Protein AF-A0A4Q3HE03-F1 (afdb_monomer)

Foldseek 3Di:
DP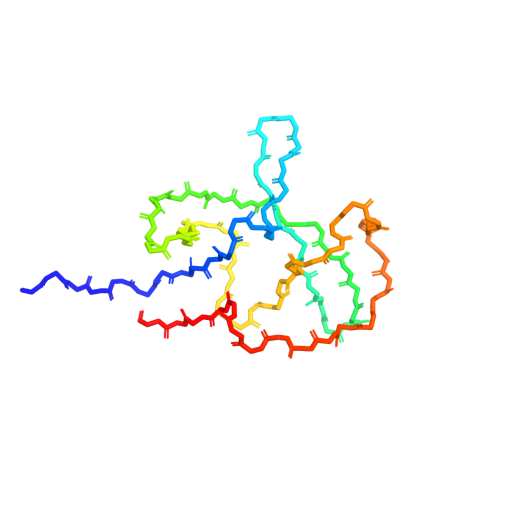PPDFWWWFAPLQWDDDPPWIWGWWQDPQQFTAIWTFDWDDDDPNITTTPDGDDPPTHTDRPDPVVDDGGDRDDDDDDPPGTDGD

Radius of gyration: 12.87 Å; Cα contacts (8 Å, |Δi|>4): 149; chains: 1; bounding box: 28×22×41 Å

Sequence (86 aa):
QPKAEPKILVSERAVGTDQDKKFVFVVDAEIKVVYRPIQLGAMAEGQRVVESGLKAGDKIVVNGLQRIRPGAIVAPELEEKVAAVK

Mean predicted aligned error: 7.4 Å

Secondary structure (DSSP, 8-state):
-------EEEEGGG-EEETTEEEEEEE-TTSBEEEEE-EEEEEETTEEEEEES--TT-EE--S-TTT--TT-B------TTS----

Nearest PDB structures (foldseek):
  5ng5-assembly1_B  TM=9.332E-01  e=4.592E-04  Escherichia coli
  2v4d-assembly1_E  TM=9.200E-01  e=8.531E-04  Pseudomonas aeruginosa
  5o66-assembly1_F  TM=8.893E-01  e=5.140E-04  Escherichia coli O157:H7
  4dnr-assembly1_C  TM=8.995E-01  e=2.783E-03  Escherichia coli K-12
  6vej-assembly1_P  TM=7.641E-01  e=1.774E-03  Pseudomonas aeruginosa

Structure (mmCIF, N/CA/C/O backbone):
data_AF-A0A4Q3HE03-F1
#
_entry.id   AF-A0A4Q3HE03-F1
#
loop_
_atom_site.group_PDB
_atom_site.id
_atom_site.type_symbol
_atom_site.label_atom_id
_atom_site.label_alt_id
_atom_site.label_comp_id
_atom_site.label_asym_id
_atom_site.label_entity_id
_atom_site.label_seq_id
_atom_site.pdbx_PDB_ins_code
_atom_site.Cartn_x
_atom_site.Cartn_y
_atom_site.Cartn_z
_atom_site.occupancy
_atom_site.B_iso_or_equiv
_atom_site.auth_seq_id
_atom_site.auth_comp_id
_atom_site.auth_asym_id
_atom_site.auth_atom_id
_atom_site.pdbx_PDB_model_num
ATOM 1 N N . GLN A 1 1 ? -10.008 -11.214 27.268 1.00 44.00 1 GLN A N 1
ATOM 2 C CA . GLN A 1 1 ? -8.950 -10.497 26.525 1.00 44.00 1 GLN A CA 1
ATOM 3 C C . GLN A 1 1 ? -9.453 -10.319 25.101 1.00 44.00 1 GLN A C 1
ATOM 5 O O . GLN A 1 1 ? -9.898 -11.322 24.548 1.00 44.00 1 GLN A O 1
ATOM 10 N N . PRO A 1 2 ? -9.485 -9.109 24.520 1.00 49.03 2 PRO A N 1
ATOM 11 C CA . PRO A 1 2 ? -9.804 -8.985 23.105 1.00 49.03 2 PRO A CA 1
ATOM 12 C C . PRO A 1 2 ? -8.669 -9.660 22.330 1.00 49.03 2 PRO A C 1
ATOM 14 O O . PRO A 1 2 ? -7.503 -9.315 22.507 1.00 49.03 2 PRO A O 1
ATOM 17 N N . LYS A 1 3 ? -8.995 -10.695 21.554 1.00 46.91 3 LYS A N 1
ATOM 18 C CA . LYS A 1 3 ? -8.039 -11.339 20.652 1.00 46.91 3 LYS A CA 1
ATOM 19 C C . LYS A 1 3 ? -7.591 -10.269 19.660 1.00 46.91 3 LYS A C 1
ATOM 21 O O . LYS A 1 3 ? -8.430 -9.736 18.939 1.00 46.91 3 LYS A O 1
ATOM 26 N N . ALA A 1 4 ? -6.303 -9.937 19.656 1.00 56.84 4 ALA A N 1
ATOM 27 C CA . ALA A 1 4 ? -5.713 -9.182 18.565 1.00 56.84 4 ALA A CA 1
ATOM 28 C C . ALA A 1 4 ? -5.862 -10.045 17.308 1.00 56.84 4 ALA A C 1
ATOM 30 O O . ALA A 1 4 ? -5.178 -11.053 17.141 1.00 56.84 4 ALA A O 1
ATOM 31 N N . GLU A 1 5 ? -6.858 -9.736 16.484 1.00 60.84 5 GLU A N 1
ATOM 32 C CA . GLU A 1 5 ? -6.899 -10.268 15.131 1.00 60.84 5 GLU A CA 1
ATOM 33 C C . GLU A 1 5 ? -5.684 -9.693 14.398 1.00 60.84 5 GLU A C 1
ATOM 35 O O . GLU A 1 5 ? -5.436 -8.492 14.532 1.00 60.84 5 GLU A O 1
ATOM 40 N N . PRO A 1 6 ? -4.911 -10.501 13.659 1.00 66.44 6 PRO A N 1
ATOM 41 C CA . PRO A 1 6 ? -3.764 -9.993 12.924 1.00 66.44 6 PRO A CA 1
ATOM 42 C C . PRO A 1 6 ? -4.270 -9.012 11.866 1.00 66.44 6 PRO A C 1
ATOM 44 O O . PRO A 1 6 ? -4.873 -9.410 10.867 1.00 66.44 6 PRO A O 1
ATOM 47 N N . LYS A 1 7 ? -4.064 -7.716 12.106 1.00 78.25 7 LYS A N 1
ATOM 48 C CA . LYS A 1 7 ? -4.447 -6.647 11.183 1.00 78.25 7 LYS A CA 1
ATOM 49 C C . LYS A 1 7 ? -3.202 -6.084 10.525 1.00 78.25 7 LYS A C 1
ATOM 51 O O . LYS A 1 7 ? -2.195 -5.839 11.182 1.00 78.25 7 LYS A O 1
ATOM 56 N N . ILE A 1 8 ? -3.278 -5.871 9.216 1.00 88.38 8 ILE A N 1
ATOM 57 C CA . ILE A 1 8 ? -2.194 -5.234 8.474 1.00 88.38 8 ILE A CA 1
ATOM 58 C C . ILE A 1 8 ? -2.282 -3.737 8.746 1.00 88.38 8 ILE A C 1
ATOM 60 O O . ILE A 1 8 ? -3.302 -3.107 8.468 1.00 88.38 8 ILE A O 1
ATOM 64 N N . LEU A 1 9 ? -1.216 -3.179 9.305 1.00 89.75 9 LEU A N 1
ATOM 65 C CA . LEU A 1 9 ? -1.067 -1.747 9.510 1.00 89.75 9 LEU A CA 1
ATOM 66 C C . LEU A 1 9 ? -0.198 -1.179 8.394 1.00 89.75 9 LEU A C 1
ATOM 68 O O . LEU A 1 9 ? 0.856 -1.731 8.081 1.00 89.75 9 LEU A O 1
ATOM 72 N N . VAL A 1 10 ? -0.639 -0.073 7.804 1.00 90.44 10 VAL A N 1
ATOM 73 C CA . VAL A 1 10 ? 0.117 0.651 6.779 1.00 90.44 10 VAL A CA 1
ATOM 74 C C . VAL A 1 10 ? 0.296 2.106 7.178 1.00 90.44 10 VAL A C 1
ATOM 76 O O . VAL A 1 10 ? -0.565 2.705 7.823 1.00 90.44 10 VAL A O 1
ATOM 79 N N . SER A 1 11 ? 1.416 2.702 6.777 1.00 90.06 11 SER A N 1
ATOM 80 C CA . SER A 1 11 ? 1.594 4.151 6.891 1.00 90.06 11 SER A CA 1
ATOM 81 C C . SER A 1 11 ? 0.567 4.871 6.023 1.00 90.06 11 SER A C 1
ATOM 83 O O . SER A 1 11 ? 0.393 4.522 4.855 1.00 90.06 11 SER A O 1
ATOM 85 N N . GLU A 1 12 ? -0.058 5.928 6.543 1.00 88.44 12 GLU A N 1
ATOM 86 C CA . GLU A 1 12 ? -0.944 6.776 5.735 1.00 88.44 12 GLU A CA 1
ATOM 87 C C . GLU A 1 12 ? -0.241 7.370 4.512 1.00 88.44 12 GLU A C 1
ATOM 89 O O . GLU A 1 12 ? -0.876 7.597 3.488 1.00 88.44 12 GLU A O 1
ATOM 94 N N . ARG A 1 13 ? 1.083 7.557 4.573 1.00 89.44 13 ARG A N 1
ATOM 95 C CA . ARG A 1 13 ? 1.876 8.059 3.439 1.00 89.44 13 ARG A CA 1
ATOM 96 C C . ARG A 1 13 ? 1.908 7.100 2.252 1.00 89.44 13 ARG A C 1
ATOM 98 O O . ARG A 1 13 ? 2.153 7.547 1.140 1.00 89.44 13 ARG A O 1
ATOM 105 N N . ALA A 1 14 ? 1.668 5.810 2.489 1.00 91.12 14 ALA A N 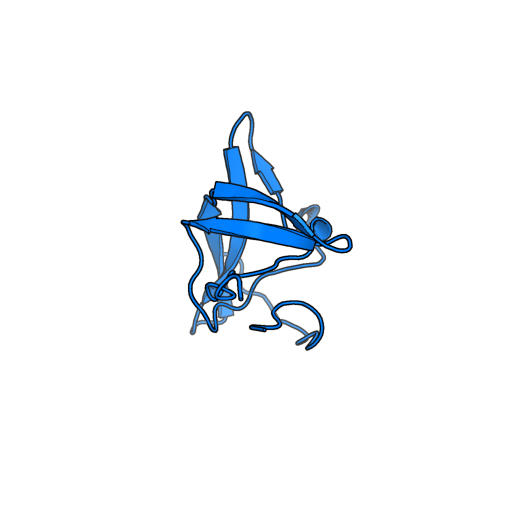1
ATOM 106 C CA . ALA A 1 14 ? 1.588 4.792 1.446 1.00 91.12 14 ALA A 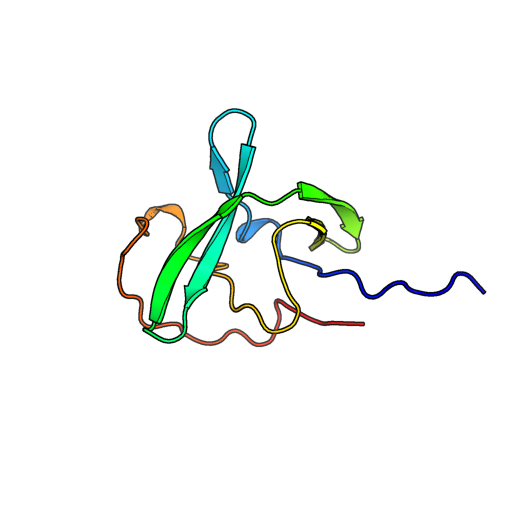CA 1
ATOM 107 C C . ALA A 1 14 ? 0.217 4.764 0.753 1.00 91.12 14 ALA A C 1
ATOM 109 O O . ALA A 1 14 ? 0.076 4.165 -0.313 1.00 91.12 14 ALA A O 1
ATOM 110 N N . VAL A 1 15 ? -0.796 5.391 1.359 1.00 92.50 15 VAL A N 1
ATOM 111 C CA . VAL A 1 15 ? -2.176 5.358 0.881 1.00 92.50 15 VAL A CA 1
ATOM 112 C C . VAL A 1 15 ? -2.391 6.457 -0.154 1.00 92.50 15 VAL A C 1
ATOM 114 O O . VAL A 1 15 ? -2.417 7.648 0.150 1.00 92.50 15 VAL A O 1
ATOM 117 N N . GLY A 1 16 ? -2.613 6.039 -1.393 1.00 91.94 16 GLY A N 1
ATOM 118 C CA . GLY A 1 16 ? -3.147 6.881 -2.447 1.00 91.94 16 GLY A CA 1
ATOM 119 C C . GLY A 1 16 ? -4.666 7.013 -2.346 1.00 91.94 16 GLY A C 1
ATOM 120 O O . GLY A 1 16 ? -5.372 6.124 -1.864 1.00 91.94 16 GLY A O 1
ATOM 121 N N . THR A 1 17 ? -5.178 8.142 -2.827 1.00 92.12 17 THR A N 1
ATOM 122 C CA . THR A 1 17 ? -6.611 8.336 -3.063 1.00 92.12 17 THR A CA 1
ATOM 123 C C . THR A 1 17 ? -6.819 8.564 -4.548 1.00 92.12 17 THR A C 1
ATOM 125 O O . THR A 1 17 ? -6.214 9.470 -5.116 1.00 92.12 17 THR A O 1
ATOM 128 N N . ASP A 1 18 ? -7.649 7.734 -5.160 1.00 90.88 18 ASP A N 1
ATOM 129 C CA . ASP A 1 18 ? -8.094 7.883 -6.538 1.00 90.88 18 ASP A CA 1
ATOM 130 C C . ASP A 1 18 ? -9.607 8.072 -6.514 1.00 90.88 18 ASP A C 1
ATOM 132 O O . ASP A 1 18 ? -10.347 7.129 -6.237 1.00 90.88 18 ASP A O 1
ATOM 136 N N . GLN A 1 19 ? -10.045 9.314 -6.719 1.00 90.62 19 GLN A N 1
ATOM 137 C CA . GLN A 1 19 ? -11.439 9.726 -6.547 1.00 90.62 19 GLN A CA 1
ATOM 138 C C . GLN A 1 19 ? -11.970 9.348 -5.150 1.00 90.62 19 GLN A C 1
ATOM 140 O O . GLN A 1 19 ? -11.540 9.910 -4.143 1.00 90.62 19 GLN A O 1
ATOM 145 N N . ASP A 1 20 ? -12.893 8.395 -5.079 1.00 90.69 20 ASP A N 1
ATOM 146 C CA . ASP A 1 20 ? -13.500 7.859 -3.864 1.00 90.69 20 ASP A CA 1
ATOM 147 C C . ASP A 1 20 ? -12.763 6.627 -3.307 1.00 90.69 20 ASP A C 1
ATOM 149 O O . ASP A 1 20 ? -13.009 6.211 -2.173 1.00 90.69 20 ASP A O 1
ATOM 153 N N . LYS A 1 21 ? -11.822 6.054 -4.063 1.00 92.19 21 LYS A N 1
ATOM 154 C CA . LYS A 1 21 ? -11.130 4.810 -3.718 1.00 92.19 21 LYS A CA 1
ATOM 155 C C . LYS A 1 21 ? -9.805 5.065 -3.023 1.00 92.19 21 LYS A C 1
ATOM 157 O O . LYS A 1 21 ? -9.041 5.969 -3.365 1.00 92.19 21 LYS A O 1
ATOM 162 N N . LYS A 1 22 ? -9.501 4.206 -2.051 1.00 94.94 22 LYS A N 1
ATOM 163 C CA . LYS A 1 22 ? -8.183 4.128 -1.419 1.00 94.94 22 LYS A CA 1
ATOM 164 C C . LYS A 1 22 ? -7.386 2.999 -2.047 1.00 94.94 22 LYS A C 1
ATOM 166 O O . LYS A 1 22 ? -7.917 1.922 -2.315 1.00 94.94 22 LYS A O 1
ATOM 171 N N . PHE A 1 23 ? -6.110 3.251 -2.288 1.00 94.19 23 PHE A N 1
ATOM 172 C CA . PHE A 1 23 ? -5.222 2.279 -2.903 1.00 94.19 23 PHE A CA 1
ATOM 173 C C . PHE A 1 23 ? -3.813 2.394 -2.337 1.00 94.19 23 PHE A C 1
ATOM 175 O O . PHE A 1 23 ? -3.435 3.413 -1.767 1.00 94.19 23 PHE A O 1
ATOM 182 N N . VAL A 1 24 ? -3.026 1.346 -2.527 1.00 94.00 24 VAL A N 1
ATOM 183 C CA . VAL A 1 24 ? -1.579 1.350 -2.306 1.00 94.00 24 VAL A CA 1
ATOM 184 C C . VAL A 1 24 ? -0.891 0.799 -3.543 1.00 94.00 24 VAL A C 1
ATOM 186 O O . VAL A 1 24 ? -1.494 0.105 -4.367 1.00 94.00 24 VAL A O 1
ATOM 189 N N . PHE A 1 25 ? 0.393 1.096 -3.666 1.00 93.31 25 PHE A N 1
ATOM 190 C CA . PHE A 1 25 ? 1.255 0.442 -4.635 1.00 93.31 25 PHE A CA 1
ATOM 191 C C . PHE A 1 25 ? 1.984 -0.716 -3.963 1.00 93.31 25 PHE A C 1
ATOM 193 O O . PHE A 1 25 ? 2.668 -0.515 -2.963 1.00 93.31 25 PHE A O 1
ATOM 200 N N . VAL A 1 26 ? 1.829 -1.918 -4.514 1.00 92.19 26 VAL A N 1
ATOM 201 C CA . VAL A 1 26 ? 2.515 -3.136 -4.069 1.00 92.19 26 VAL A CA 1
ATOM 202 C C . VAL A 1 26 ? 3.644 -3.437 -5.043 1.00 92.19 26 VAL A C 1
ATOM 204 O O . VAL A 1 26 ? 3.467 -3.290 -6.248 1.00 92.19 26 VAL A O 1
ATOM 207 N N . VAL A 1 27 ? 4.794 -3.857 -4.535 1.00 90.69 27 VAL A N 1
ATOM 208 C CA . VAL A 1 27 ? 5.913 -4.332 -5.348 1.00 90.69 27 VAL A CA 1
ATOM 209 C C . VAL A 1 27 ? 5.809 -5.847 -5.468 1.00 90.69 27 VAL A C 1
ATOM 211 O O . VAL A 1 27 ? 5.804 -6.550 -4.455 1.00 90.69 27 VAL A O 1
ATOM 214 N N . ASP A 1 28 ? 5.688 -6.348 -6.694 1.00 88.00 28 ASP A N 1
ATOM 215 C CA . ASP A 1 28 ? 5.626 -7.784 -6.961 1.00 88.00 28 ASP A CA 1
ATOM 216 C C . ASP A 1 28 ? 7.019 -8.448 -6.984 1.00 88.00 28 ASP A C 1
ATOM 218 O O . ASP A 1 28 ? 8.051 -7.820 -6.732 1.00 88.00 28 ASP A O 1
ATOM 222 N N . ALA A 1 29 ? 7.050 -9.753 -7.266 1.00 86.19 29 ALA A N 1
ATOM 223 C CA . ALA A 1 29 ? 8.289 -10.529 -7.331 1.00 86.19 29 ALA A CA 1
ATOM 224 C C . ALA A 1 29 ? 9.210 -10.122 -8.497 1.00 86.19 29 ALA A C 1
ATOM 226 O O . ALA A 1 29 ? 10.406 -10.398 -8.449 1.00 86.19 29 ALA A O 1
ATOM 227 N N . GLU A 1 30 ? 8.674 -9.450 -9.518 1.00 86.06 30 GLU A N 1
ATOM 228 C CA . GLU A 1 30 ? 9.432 -8.898 -10.644 1.00 86.06 30 GLU A CA 1
ATOM 229 C C . GLU A 1 30 ? 9.888 -7.452 -10.385 1.00 86.06 30 GLU A C 1
ATOM 231 O O . GLU A 1 30 ? 10.408 -6.791 -11.284 1.00 86.06 30 GLU A O 1
ATOM 236 N N . ILE A 1 31 ? 9.708 -6.953 -9.157 1.00 85.7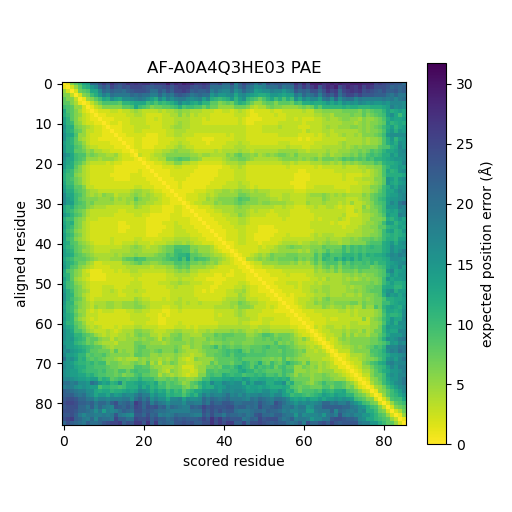5 31 ILE A N 1
ATOM 237 C CA . ILE A 1 31 ? 10.038 -5.586 -8.746 1.00 85.75 31 ILE A CA 1
ATOM 238 C C . ILE A 1 31 ? 9.235 -4.533 -9.537 1.00 85.75 31 ILE A C 1
ATOM 240 O O . ILE A 1 31 ? 9.669 -3.396 -9.755 1.00 85.75 31 ILE A O 1
ATOM 244 N N . LYS A 1 32 ? 8.023 -4.893 -9.967 1.00 88.12 32 LYS A N 1
ATOM 245 C CA . LYS A 1 32 ? 7.088 -3.982 -10.626 1.00 88.12 32 LYS A CA 1
ATOM 246 C C . LYS A 1 32 ? 6.066 -3.462 -9.633 1.00 88.12 32 LYS A C 1
ATOM 248 O O . LYS A 1 32 ? 5.619 -4.164 -8.725 1.00 88.12 32 LYS A O 1
ATOM 253 N N . VAL A 1 33 ? 5.669 -2.212 -9.837 1.00 90.94 33 VAL A N 1
ATOM 254 C CA . VAL A 1 33 ? 4.608 -1.585 -9.059 1.00 90.94 33 VAL A CA 1
ATOM 255 C C . VAL A 1 33 ? 3.241 -1.984 -9.596 1.00 90.94 33 VAL A C 1
ATOM 257 O O . VAL A 1 33 ? 2.884 -1.695 -10.739 1.00 90.94 33 VAL A O 1
ATOM 260 N N . VAL A 1 34 ? 2.434 -2.557 -8.713 1.00 91.50 34 VAL A N 1
ATOM 261 C CA . VAL A 1 34 ? 1.055 -2.957 -8.956 1.00 91.50 34 VAL A CA 1
ATOM 262 C C . VAL A 1 34 ? 0.124 -2.058 -8.153 1.00 91.50 34 VAL A C 1
ATOM 264 O O . VAL A 1 34 ? 0.259 -1.919 -6.937 1.00 91.50 34 VAL A O 1
ATOM 267 N N . TYR A 1 35 ? -0.846 -1.453 -8.836 1.00 93.06 35 TYR A N 1
ATOM 268 C CA . TYR A 1 35 ? -1.944 -0.749 -8.179 1.00 93.06 35 TYR A CA 1
ATOM 269 C C . TYR A 1 35 ? -2.823 -1.761 -7.447 1.00 93.06 35 TYR A C 1
ATOM 271 O O . TYR A 1 35 ? -3.313 -2.713 -8.060 1.00 93.06 35 TYR A O 1
ATOM 279 N N . ARG A 1 36 ? -3.054 -1.550 -6.150 1.00 93.69 36 ARG A N 1
ATOM 280 C CA . ARG A 1 36 ? -3.947 -2.398 -5.367 1.00 93.69 36 ARG A CA 1
ATOM 281 C C . ARG A 1 36 ? -4.970 -1.555 -4.607 1.00 93.69 36 ARG A C 1
ATOM 283 O O . ARG A 1 36 ? -4.576 -0.811 -3.707 1.00 93.69 36 ARG A O 1
ATOM 290 N N . PRO A 1 37 ? -6.269 -1.659 -4.941 1.00 94.56 37 PRO A N 1
ATOM 291 C CA . PRO A 1 37 ? -7.306 -1.039 -4.134 1.00 94.56 37 PRO A CA 1
ATOM 292 C C . PRO A 1 37 ? -7.356 -1.724 -2.768 1.00 94.56 37 PRO A C 1
ATOM 294 O O . PRO A 1 37 ? -7.188 -2.943 -2.671 1.00 94.56 37 PRO A O 1
ATOM 297 N N . ILE A 1 38 ? -7.578 -0.937 -1.721 1.00 94.62 38 ILE A N 1
ATOM 298 C CA . ILE A 1 38 ? -7.638 -1.428 -0.346 1.00 94.62 38 ILE A CA 1
ATOM 299 C C . ILE A 1 38 ? -8.824 -0.831 0.391 1.00 94.62 38 ILE A C 1
ATOM 301 O O . ILE A 1 38 ? -9.263 0.285 0.104 1.00 94.62 38 ILE A O 1
ATOM 305 N N . GLN A 1 39 ? -9.298 -1.565 1.389 1.00 93.50 39 GLN A N 1
ATOM 306 C CA . GLN A 1 39 ? -10.276 -1.062 2.336 1.00 93.50 39 GLN A CA 1
ATOM 307 C C . GLN A 1 39 ? -9.583 -0.717 3.646 1.00 93.50 39 GLN A C 1
ATOM 309 O O . GLN A 1 39 ? -8.883 -1.542 4.234 1.00 93.50 39 GLN A O 1
ATOM 314 N N . LEU A 1 40 ? -9.761 0.526 4.082 1.00 92.62 40 LEU A N 1
ATOM 315 C CA . LEU A 1 40 ? -9.152 1.047 5.297 1.00 92.62 40 LEU A CA 1
ATOM 316 C C . LEU A 1 40 ? -10.166 1.019 6.433 1.00 92.62 40 LEU A C 1
ATOM 318 O O . LEU A 1 40 ? -11.266 1.545 6.294 1.00 92.62 40 LEU A O 1
ATOM 322 N N . GLY A 1 41 ? -9.749 0.464 7.562 1.00 90.25 41 GLY A N 1
ATOM 323 C CA . GLY A 1 41 ? -10.495 0.463 8.811 1.00 90.25 41 GLY A CA 1
ATOM 324 C C . GLY A 1 41 ? -10.092 1.628 9.702 1.00 90.25 41 GLY A C 1
ATOM 325 O O . GLY A 1 41 ? -9.807 2.730 9.228 1.00 90.25 41 GLY A O 1
ATOM 326 N N . ALA A 1 42 ? -10.059 1.377 11.010 1.00 88.44 42 ALA A N 1
ATOM 327 C CA . ALA A 1 42 ? -9.687 2.364 12.015 1.00 88.44 42 ALA A CA 1
ATOM 328 C C . ALA A 1 42 ? -8.231 2.847 11.887 1.00 88.44 42 ALA A C 1
ATOM 330 O O . ALA A 1 42 ? -7.362 2.210 11.288 1.00 88.44 42 ALA A O 1
ATOM 331 N N . MET A 1 43 ? -7.969 4.000 12.489 1.00 87.31 43 MET A N 1
ATOM 332 C CA . MET A 1 43 ? -6.620 4.513 12.685 1.00 87.31 43 MET A CA 1
ATOM 333 C C . MET A 1 43 ? -6.055 3.973 13.997 1.00 87.31 43 MET A C 1
ATOM 335 O O . MET A 1 43 ? -6.764 3.946 15.002 1.00 87.31 43 MET A O 1
ATOM 339 N N . ALA A 1 44 ? -4.790 3.570 13.991 1.00 82.88 44 ALA A N 1
ATOM 340 C CA . ALA A 1 44 ? -4.084 3.087 15.170 1.00 82.88 44 ALA A CA 1
ATOM 341 C C . ALA A 1 44 ? -2.670 3.672 15.174 1.00 82.88 44 ALA A C 1
ATOM 343 O O . ALA A 1 44 ? -1.911 3.435 14.242 1.00 82.88 44 ALA A O 1
ATOM 344 N N . GLU A 1 45 ? -2.336 4.467 16.194 1.00 81.31 45 GLU A N 1
ATOM 345 C CA . GLU A 1 45 ? -0.970 4.975 16.430 1.00 81.31 45 GLU A CA 1
ATOM 346 C C . GLU A 1 45 ? -0.311 5.664 15.211 1.00 81.31 45 GLU A C 1
ATOM 348 O O . GLU A 1 45 ? 0.880 5.514 14.952 1.00 81.31 45 GLU A O 1
ATOM 353 N N . GLY A 1 46 ? -1.087 6.427 14.430 1.00 81.12 46 GLY A N 1
ATOM 354 C CA . GLY A 1 46 ? -0.588 7.108 13.221 1.00 81.12 46 GLY A CA 1
ATOM 355 C C . GLY A 1 46 ? -0.436 6.201 11.992 1.00 81.12 46 GLY A C 1
ATOM 356 O O . GLY A 1 46 ? 0.063 6.636 10.955 1.00 81.12 46 GLY A O 1
ATOM 357 N N . GLN A 1 47 ? -0.890 4.953 12.088 1.00 88.31 47 GLN A N 1
ATOM 358 C CA . GLN A 1 47 ? -1.035 4.013 10.986 1.00 88.31 47 GLN A CA 1
ATOM 359 C C . GLN A 1 47 ? -2.512 3.767 10.682 1.00 88.31 47 GLN A C 1
ATOM 361 O O . GLN A 1 47 ? -3.410 4.036 11.490 1.00 88.31 47 GLN A O 1
ATOM 366 N N . ARG A 1 48 ? -2.771 3.230 9.494 1.00 90.31 48 ARG A N 1
ATOM 367 C CA . ARG A 1 48 ? -4.102 2.834 9.064 1.00 90.31 48 ARG A CA 1
ATOM 368 C C . ARG A 1 48 ? -4.220 1.321 9.052 1.00 90.31 48 ARG A C 1
ATOM 370 O O . ARG A 1 48 ? -3.391 0.631 8.464 1.00 90.31 48 ARG A O 1
ATOM 377 N N . VAL A 1 49 ? -5.272 0.819 9.687 1.00 91.00 49 VAL A N 1
ATOM 378 C CA . VAL A 1 49 ? -5.660 -0.585 9.591 1.00 91.00 49 VAL A CA 1
ATOM 379 C C . VAL A 1 49 ? -6.171 -0.852 8.182 1.00 91.00 49 VAL A C 1
ATOM 381 O O . VAL A 1 49 ? -7.031 -0.124 7.688 1.00 91.00 49 VAL A O 1
ATOM 384 N N . VAL A 1 50 ? -5.675 -1.909 7.553 1.00 92.19 50 VAL A N 1
ATOM 385 C CA . VAL A 1 50 ? -6.193 -2.430 6.289 1.00 92.19 50 VAL A CA 1
ATOM 386 C C . VAL A 1 50 ? -7.113 -3.604 6.598 1.00 92.19 50 VAL A C 1
ATOM 388 O O . VAL A 1 50 ? -6.688 -4.607 7.168 1.00 92.19 50 VAL A O 1
ATOM 391 N N . GLU A 1 51 ? -8.385 -3.459 6.242 1.00 91.19 51 GLU A N 1
ATOM 392 C CA . GLU A 1 51 ? -9.413 -4.491 6.412 1.00 91.19 51 GLU A CA 1
ATOM 393 C C . GLU A 1 51 ? -9.375 -5.508 5.273 1.00 91.19 51 GLU A C 1
ATOM 395 O O . GLU A 1 51 ? -9.612 -6.694 5.488 1.00 91.19 51 GLU A O 1
ATOM 400 N N . SER A 1 52 ? -9.073 -5.054 4.054 1.00 90.88 52 SER A N 1
ATOM 401 C CA . SER A 1 52 ? -8.986 -5.920 2.883 1.00 90.88 52 SER A CA 1
ATOM 402 C C . SER A 1 52 ? -8.068 -5.346 1.803 1.00 90.88 52 SER A C 1
ATOM 404 O O . SER A 1 52 ? -7.791 -4.145 1.755 1.00 90.88 52 SER A O 1
ATOM 406 N N . GLY A 1 53 ? -7.591 -6.232 0.926 1.00 90.12 53 GLY A N 1
ATOM 407 C CA . GLY A 1 53 ? -6.772 -5.869 -0.231 1.00 90.12 53 GLY A CA 1
ATOM 408 C C . GLY A 1 53 ? -5.264 -6.005 -0.025 1.00 90.12 53 GLY A C 1
ATOM 409 O O . GLY A 1 53 ? -4.533 -5.831 -0.986 1.00 90.12 53 GLY A O 1
ATOM 410 N N . LEU A 1 54 ? -4.773 -6.375 1.160 1.00 90.69 54 LEU A N 1
ATOM 411 C CA . LEU A 1 54 ? -3.362 -6.727 1.374 1.00 90.69 54 LEU A CA 1
ATOM 412 C C . LEU A 1 54 ? -3.221 -8.088 2.043 1.00 90.69 54 LEU A C 1
ATOM 414 O O . LEU A 1 54 ? -4.124 -8.551 2.742 1.00 90.69 54 LEU A O 1
ATOM 418 N N . LYS A 1 55 ? -2.072 -8.723 1.820 1.00 87.94 55 LYS A N 1
ATOM 419 C CA . LYS A 1 55 ? -1.671 -9.966 2.478 1.00 87.94 55 LYS A CA 1
ATOM 420 C C . LYS A 1 55 ? -0.431 -9.739 3.332 1.00 87.94 55 LYS A C 1
ATOM 422 O O . LYS A 1 55 ? 0.378 -8.854 3.061 1.00 87.94 55 LYS A O 1
ATOM 427 N N . ALA A 1 56 ? -0.273 -10.566 4.362 1.00 84.75 56 ALA A N 1
ATOM 428 C CA . ALA A 1 56 ? 0.955 -10.577 5.145 1.00 84.75 56 ALA A CA 1
ATOM 429 C C . ALA A 1 56 ? 2.155 -10.866 4.225 1.00 84.75 56 ALA A C 1
ATOM 431 O O . ALA A 1 56 ? 2.108 -11.789 3.413 1.00 84.75 56 ALA A O 1
ATOM 432 N N . GLY A 1 57 ? 3.209 -10.059 4.350 1.00 84.81 57 GLY A N 1
ATOM 433 C CA . GLY A 1 57 ? 4.403 -10.144 3.506 1.00 84.81 57 GLY A CA 1
ATOM 434 C C . GLY A 1 57 ? 4.355 -9.319 2.214 1.00 84.81 57 GLY A C 1
ATOM 435 O O . GLY A 1 57 ? 5.381 -9.233 1.540 1.00 84.81 57 GLY A O 1
ATOM 436 N N . ASP A 1 58 ? 3.226 -8.678 1.875 1.00 89.25 58 ASP A N 1
ATOM 437 C CA . ASP A 1 58 ? 3.179 -7.733 0.752 1.00 89.25 58 ASP A CA 1
ATOM 438 C C . ASP A 1 58 ? 4.125 -6.547 1.014 1.00 89.25 58 ASP A C 1
ATOM 440 O O . ASP A 1 58 ? 4.095 -5.917 2.075 1.00 89.25 58 ASP A O 1
ATOM 444 N N . LYS A 1 59 ? 4.951 -6.212 0.019 1.00 89.69 59 LYS A N 1
ATOM 445 C CA . LYS A 1 59 ? 5.825 -5.035 0.057 1.00 89.69 59 LYS A CA 1
ATOM 446 C C . LYS A 1 59 ? 5.092 -3.855 -0.557 1.00 89.69 59 LYS A C 1
ATOM 448 O O . LYS A 1 59 ? 4.748 -3.901 -1.734 1.00 89.69 59 LYS A O 1
ATOM 453 N N . ILE A 1 60 ? 4.870 -2.800 0.218 1.00 91.00 60 ILE A N 1
ATOM 454 C CA . ILE A 1 60 ? 4.186 -1.593 -0.255 1.00 91.00 60 ILE A CA 1
ATOM 455 C C . ILE A 1 60 ? 5.157 -0.434 -0.450 1.00 91.00 60 ILE A C 1
ATOM 457 O O . ILE A 1 60 ? 6.168 -0.315 0.240 1.00 91.00 60 ILE A O 1
ATOM 461 N N . VAL A 1 61 ? 4.823 0.449 -1.382 1.00 89.19 61 VAL A N 1
ATOM 462 C CA . VAL A 1 61 ? 5.548 1.695 -1.606 1.00 89.19 61 VAL A CA 1
ATOM 463 C C . VAL A 1 61 ? 5.030 2.755 -0.642 1.00 89.19 61 VAL A C 1
ATOM 465 O O . VAL A 1 6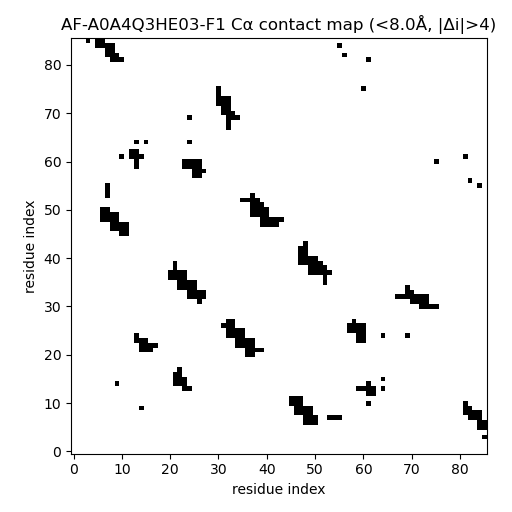1 ? 3.847 3.082 -0.639 1.00 89.19 61 VAL A O 1
ATOM 468 N N . VAL A 1 62 ? 5.931 3.319 0.157 1.00 88.50 62 VAL A N 1
ATOM 469 C CA . VAL A 1 62 ? 5.600 4.290 1.215 1.00 88.50 62 VAL A CA 1
ATOM 470 C C . VAL A 1 62 ? 6.013 5.719 0.864 1.00 88.50 62 VAL A C 1
ATOM 472 O O . VAL A 1 62 ? 5.468 6.675 1.406 1.00 88.50 62 VAL A O 1
ATOM 475 N N . ASN A 1 63 ? 6.953 5.861 -0.073 1.00 83.38 63 ASN A N 1
ATOM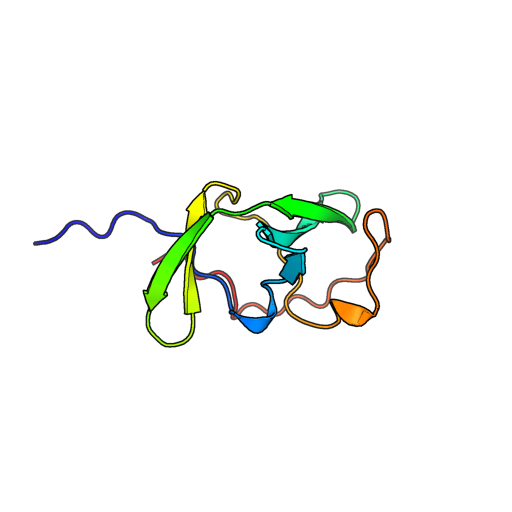 476 C CA . ASN A 1 63 ? 7.524 7.125 -0.522 1.00 83.38 63 ASN A CA 1
ATOM 477 C C . ASN A 1 63 ? 7.529 7.173 -2.056 1.00 83.38 63 ASN A C 1
ATOM 479 O O . ASN A 1 63 ? 7.623 6.148 -2.725 1.00 83.38 63 ASN A O 1
ATOM 483 N N . GLY A 1 64 ? 7.441 8.374 -2.634 1.00 80.56 64 GLY A N 1
ATOM 484 C CA . GLY A 1 64 ? 7.554 8.553 -4.087 1.00 80.56 64 GLY A CA 1
ATOM 485 C C . GLY A 1 64 ? 6.289 8.244 -4.901 1.00 80.56 64 GLY A C 1
ATOM 486 O O . GLY A 1 64 ? 6.368 8.228 -6.129 1.00 80.56 64 GLY A O 1
ATOM 487 N N . LEU A 1 65 ? 5.121 8.082 -4.262 1.00 81.12 65 LEU A N 1
ATOM 488 C CA . LEU A 1 65 ? 3.838 7.786 -4.929 1.00 81.12 65 LEU A CA 1
ATOM 489 C C . LEU A 1 65 ? 3.509 8.734 -6.098 1.00 81.12 65 LEU A C 1
ATOM 491 O O . LEU A 1 65 ? 2.964 8.301 -7.105 1.00 81.12 65 LEU A O 1
ATOM 495 N N . GLN A 1 66 ? 3.877 10.018 -5.996 1.00 78.44 66 GLN A N 1
ATOM 496 C CA . GLN A 1 66 ? 3.613 11.023 -7.039 1.00 78.44 66 GLN A CA 1
ATOM 497 C C . GLN A 1 66 ? 4.376 10.759 -8.351 1.00 78.44 66 GLN A C 1
ATOM 499 O O . GLN A 1 66 ? 3.912 11.113 -9.438 1.00 78.44 66 GLN A O 1
ATOM 504 N N . ARG A 1 67 ? 5.564 10.151 -8.250 1.00 81.19 67 ARG A N 1
ATOM 505 C CA . ARG A 1 67 ? 6.472 9.898 -9.382 1.00 81.19 67 ARG A CA 1
ATOM 506 C C . ARG A 1 67 ? 6.254 8.526 -10.008 1.00 81.19 67 ARG A C 1
ATOM 508 O O . ARG A 1 67 ? 6.694 8.290 -11.127 1.00 81.19 67 ARG A O 1
ATOM 515 N N . ILE A 1 68 ? 5.585 7.633 -9.290 1.00 81.19 68 ILE A N 1
ATOM 516 C CA . ILE A 1 68 ? 5.382 6.251 -9.701 1.00 81.19 68 ILE A CA 1
ATOM 517 C C . ILE A 1 68 ? 4.131 6.150 -10.577 1.00 81.19 68 ILE A C 1
ATOM 519 O O . ILE A 1 68 ? 3.151 6.885 -10.423 1.00 81.19 68 ILE A O 1
ATOM 523 N N . ARG A 1 69 ? 4.191 5.246 -11.553 1.00 80.12 69 ARG A N 1
ATOM 524 C CA . ARG A 1 69 ? 3.059 4.843 -12.385 1.00 80.12 69 ARG A CA 1
ATOM 525 C C . ARG A 1 69 ? 2.861 3.334 -12.237 1.00 80.12 69 ARG A C 1
ATOM 527 O O . ARG A 1 69 ? 3.851 2.625 -12.042 1.00 80.12 69 ARG A O 1
ATOM 534 N N . PRO A 1 70 ? 1.619 2.828 -12.323 1.00 78.75 70 PRO A N 1
ATOM 535 C CA . PRO A 1 70 ? 1.386 1.390 -12.403 1.00 78.75 70 PRO A CA 1
ATOM 536 C C . PRO A 1 70 ? 2.219 0.764 -13.531 1.00 78.75 70 PRO A C 1
ATOM 538 O O . PRO A 1 70 ? 2.318 1.340 -14.614 1.00 78.75 70 PRO A O 1
ATOM 541 N N . GLY A 1 71 ? 2.833 -0.390 -13.272 1.00 79.06 71 GLY A N 1
ATOM 542 C CA . GLY A 1 71 ? 3.711 -1.087 -14.218 1.00 79.06 71 GLY A CA 1
ATOM 543 C C . GLY A 1 71 ? 5.152 -0.569 -14.268 1.00 79.06 71 GLY A C 1
ATOM 544 O O . GLY A 1 71 ? 5.969 -1.140 -14.987 1.00 79.06 71 GLY A O 1
ATOM 545 N N . ALA A 1 72 ? 5.496 0.475 -13.507 1.00 82.12 72 ALA A N 1
ATOM 546 C CA . ALA A 1 72 ? 6.877 0.927 -13.396 1.00 82.12 72 ALA A CA 1
ATOM 547 C C . ALA A 1 72 ? 7.735 -0.106 -12.648 1.00 82.12 72 ALA A C 1
ATOM 549 O O . ALA A 1 72 ? 7.333 -0.613 -11.598 1.00 82.12 72 ALA A O 1
ATOM 550 N N . ILE A 1 73 ? 8.932 -0.373 -13.173 1.00 79.25 73 ILE A N 1
ATOM 551 C CA . ILE A 1 73 ? 9.981 -1.096 -12.449 1.00 79.25 73 ILE A CA 1
ATOM 552 C C . ILE A 1 73 ? 10.594 -0.119 -11.450 1.00 79.25 73 ILE A C 1
ATOM 554 O O . ILE A 1 73 ? 10.969 0.998 -11.815 1.00 79.25 73 ILE A O 1
ATOM 558 N N . VAL A 1 74 ? 10.677 -0.526 -10.189 1.00 78.44 74 VAL A N 1
ATOM 559 C CA . VAL A 1 74 ? 11.279 0.277 -9.121 1.00 78.44 74 VAL A CA 1
ATOM 560 C C . VAL A 1 74 ? 12.552 -0.389 -8.614 1.00 78.44 74 VAL A C 1
ATOM 562 O O . VAL A 1 74 ? 12.741 -1.585 -8.778 1.00 78.44 74 VAL A O 1
ATOM 565 N N . ALA A 1 75 ? 13.437 0.377 -7.986 1.00 76.50 75 ALA A N 1
ATOM 566 C CA . ALA A 1 75 ? 14.512 -0.166 -7.162 1.00 76.50 75 ALA A CA 1
ATOM 567 C C . ALA A 1 75 ? 14.133 0.119 -5.700 1.00 76.50 75 ALA A C 1
ATOM 569 O O . ALA A 1 75 ? 14.364 1.234 -5.230 1.00 76.50 75 ALA A O 1
ATOM 570 N N . PRO A 1 76 ? 13.436 -0.804 -5.012 1.00 68.94 76 PRO A N 1
ATOM 571 C CA . PRO A 1 76 ? 12.926 -0.543 -3.677 1.00 68.94 76 PRO A CA 1
ATOM 572 C C . PRO A 1 76 ? 14.083 -0.508 -2.681 1.00 68.94 76 PRO A C 1
ATOM 574 O O . PRO A 1 76 ? 14.801 -1.492 -2.513 1.00 68.94 76 PRO A O 1
ATOM 577 N N . GLU A 1 77 ? 14.228 0.612 -1.984 1.00 73.31 77 GLU A N 1
ATOM 578 C CA . GLU A 1 77 ? 15.016 0.670 -0.759 1.00 73.31 77 GLU A CA 1
ATOM 579 C C . GLU A 1 77 ? 14.114 0.173 0.379 1.00 73.31 77 GLU A C 1
ATOM 581 O O . GLU A 1 77 ? 13.058 0.751 0.649 1.00 73.31 77 GLU A O 1
ATOM 586 N N . LEU A 1 78 ? 14.453 -0.980 0.963 1.00 65.19 78 LEU A N 1
ATOM 587 C CA . LEU A 1 78 ? 13.613 -1.628 1.968 1.00 65.19 78 LEU A CA 1
ATOM 588 C C . LEU A 1 78 ? 13.670 -0.844 3.282 1.00 65.19 78 LEU A C 1
ATOM 590 O O . LEU A 1 78 ? 14.632 -0.941 4.036 1.00 65.19 78 LEU A O 1
ATOM 594 N N . GLU A 1 79 ? 12.607 -0.101 3.573 1.00 62.47 79 GLU A N 1
ATOM 595 C CA . GLU A 1 79 ? 12.386 0.503 4.884 1.00 62.47 79 GLU A CA 1
ATOM 596 C C . GLU A 1 79 ? 11.651 -0.514 5.782 1.00 62.47 79 GLU A C 1
ATOM 598 O O . GLU A 1 79 ? 10.443 -0.717 5.654 1.00 62.47 79 GLU A O 1
ATOM 603 N N . GLU A 1 80 ? 12.359 -1.178 6.705 1.00 57.88 80 GLU A N 1
ATOM 604 C CA . GLU A 1 80 ? 11.792 -2.231 7.579 1.00 57.88 80 GLU A CA 1
ATOM 605 C C . GLU A 1 80 ? 10.664 -1.752 8.518 1.00 57.88 80 GLU A C 1
ATOM 607 O O . GLU A 1 80 ? 9.988 -2.558 9.153 1.00 57.88 80 GLU A O 1
ATOM 612 N N . LYS A 1 81 ? 10.407 -0.444 8.620 1.00 55.38 81 LYS A N 1
ATOM 613 C CA . LYS A 1 81 ? 9.520 0.118 9.651 1.00 55.38 81 LYS A CA 1
ATOM 614 C C . LYS A 1 81 ? 8.019 0.132 9.329 1.00 55.38 81 LYS A C 1
ATOM 616 O O . LYS A 1 81 ? 7.266 0.670 10.138 1.00 55.38 81 LYS A O 1
ATOM 621 N N . VAL A 1 82 ? 7.545 -0.406 8.197 1.00 54.19 82 VAL A N 1
ATOM 622 C CA . VAL A 1 82 ? 6.196 -0.032 7.694 1.00 54.19 82 VAL A CA 1
ATO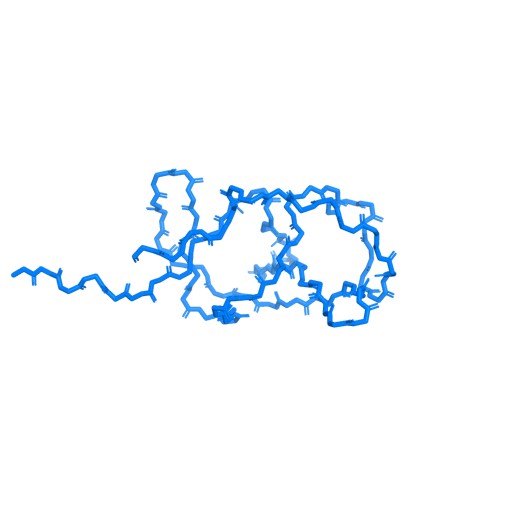M 623 C C . VAL A 1 82 ? 5.164 -1.163 7.583 1.00 54.19 82 VAL A C 1
ATOM 625 O O . VAL A 1 82 ? 4.004 -0.883 7.302 1.00 54.19 82 VAL A O 1
ATOM 628 N N . ALA A 1 83 ? 5.515 -2.411 7.892 1.00 50.41 83 ALA A N 1
ATOM 629 C CA . ALA A 1 83 ? 4.555 -3.521 7.925 1.00 50.41 83 ALA A CA 1
ATOM 630 C C . ALA A 1 83 ? 4.834 -4.452 9.115 1.00 50.41 83 ALA A C 1
ATOM 632 O O . ALA A 1 83 ? 5.290 -5.581 8.952 1.00 50.41 83 ALA A O 1
ATOM 633 N N . ALA A 1 84 ? 4.602 -3.964 10.334 1.00 44.19 84 ALA A N 1
ATOM 634 C CA . ALA A 1 84 ? 4.666 -4.812 11.517 1.00 44.19 84 ALA A CA 1
ATOM 635 C C . ALA A 1 84 ? 3.344 -5.582 11.658 1.00 44.19 84 ALA A C 1
ATOM 637 O O . ALA A 1 84 ? 2.296 -4.987 11.906 1.00 44.19 84 ALA A O 1
ATOM 638 N N . VAL A 1 85 ? 3.398 -6.906 11.506 1.00 42.91 85 VAL A N 1
ATOM 639 C CA . VAL A 1 85 ? 2.363 -7.797 12.039 1.00 42.91 85 VAL A CA 1
ATOM 640 C C . VAL A 1 85 ? 2.597 -7.859 13.548 1.00 42.91 85 VAL A C 1
ATO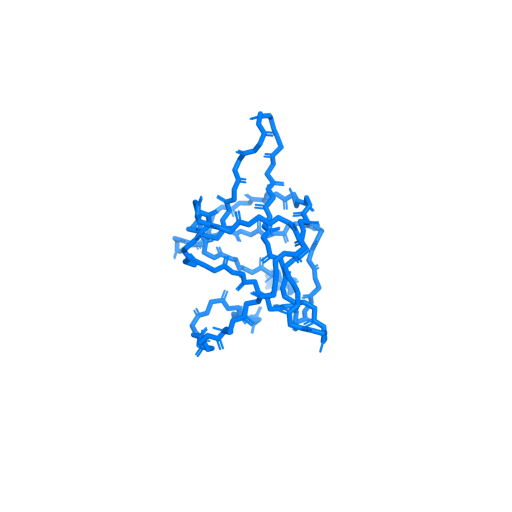M 642 O O . VAL A 1 85 ? 3.639 -8.352 13.981 1.00 42.91 85 VAL A O 1
ATOM 645 N N . LYS A 1 86 ? 1.671 -7.317 14.337 1.00 40.12 86 LYS A N 1
ATOM 646 C CA . LYS A 1 86 ? 1.598 -7.547 15.784 1.00 40.12 86 LYS A CA 1
ATOM 647 C C . LYS A 1 86 ? 0.342 -8.339 16.103 1.00 40.12 86 LYS A C 1
ATOM 649 O O . LYS A 1 86 ? -0.694 -8.062 15.457 1.00 40.12 86 LYS A O 1
#

pLDDT: mean 81.45, std 14.41, range [40.12, 94.94]

Solvent-accessible surface area (backbone atoms only — not comparable to full-at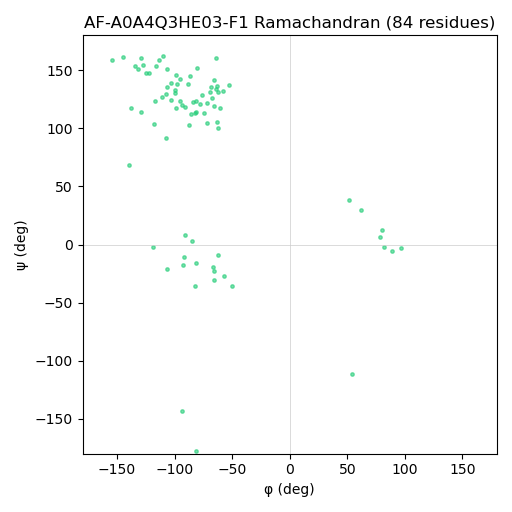om values): 5366 Å² total; per-residue (Å²): 130,86,76,81,68,82,48,51,38,34,48,58,73,25,53,46,73,58,92,92,42,42,27,36,38,34,49,49,99,84,36,29,30,40,78,34,63,40,41,73,57,60,79,52,98,84,25,33,31,44,74,41,70,77,58,92,87,67,46,68,47,56,70,64,70,90,80,59,52,76,70,38,76,58,85,84,79,86,67,86,86,50,67,65,82,102